Protein AF-A0A1E3PD41-F1 (afdb_monomer_lite)

Secondary structure (DSSP, 8-state):
---PPPP-EEEEEE-SSSS-EEEEEEESSSS--EE-B-STT--EETT-EEEEE-SS-EEEEEE--SSS--EEEEEEE-TTS-BEEEEEEEEE-SSS-SEEEPTT-TT-EEE-B-TTHHHHHHH--

Structure (mmCIF, N/CA/C/O backbone):
data_AF-A0A1E3PD41-F1
#
_entry.id   AF-A0A1E3PD41-F1
#
loop_
_atom_site.group_PDB
_atom_site.id
_atom_site.type_symbol
_atom_site.label_atom_id
_atom_site.label_alt_id
_atom_site.label_comp_id
_atom_site.label_asym_id
_atom_site.label_entity_id
_atom_site.label_seq_id
_atom_site.pdbx_PDB_ins_code
_atom_site.Cartn_x
_atom_site.Cartn_y
_atom_site.Cartn_z
_atom_site.occupancy
_atom_site.B_iso_or_equiv
_atom_site.auth_seq_id
_atom_site.auth_comp_id
_atom_site.auth_asym_id
_atom_site.auth_atom_id
_atom_site.pdbx_PDB_model_num
ATOM 1 N N . MET A 1 1 ? -27.760 -8.732 0.706 1.00 41.53 1 MET A N 1
ATOM 2 C CA . MET A 1 1 ? -26.959 -8.213 1.838 1.00 41.53 1 MET A CA 1
ATOM 3 C C . MET A 1 1 ? -26.124 -7.048 1.333 1.00 41.53 1 MET A C 1
ATOM 5 O O . MET A 1 1 ? -25.315 -7.256 0.441 1.00 41.53 1 MET A O 1
ATOM 9 N N . SER A 1 2 ? -26.350 -5.836 1.842 1.00 42.22 2 SER A N 1
ATOM 10 C CA . SER A 1 2 ? -25.470 -4.690 1.581 1.00 42.22 2 SER A CA 1
ATOM 11 C C . SER A 1 2 ? -24.131 -4.945 2.279 1.00 42.22 2 SER A C 1
ATOM 13 O O . SER A 1 2 ? -24.097 -4.986 3.507 1.00 42.22 2 SER A O 1
ATOM 15 N N . LYS A 1 3 ? -23.046 -5.185 1.531 1.00 49.44 3 LYS A N 1
ATOM 16 C CA . LYS A 1 3 ? -21.693 -5.206 2.108 1.00 49.44 3 LYS A CA 1
ATOM 17 C C . LYS A 1 3 ? -21.324 -3.766 2.452 1.00 49.44 3 LYS A C 1
ATOM 19 O O . LYS A 1 3 ? -21.096 -2.960 1.557 1.00 49.44 3 LYS A O 1
ATOM 24 N N . THR A 1 4 ? -21.286 -3.444 3.740 1.00 52.50 4 THR A N 1
ATOM 25 C CA . THR A 1 4 ? -20.757 -2.165 4.217 1.00 52.50 4 THR A CA 1
ATOM 26 C C . THR A 1 4 ? -19.277 -2.093 3.852 1.00 52.50 4 THR A C 1
ATOM 28 O O . THR A 1 4 ? -18.509 -2.988 4.209 1.00 52.50 4 THR A O 1
ATOM 31 N N . ALA A 1 5 ? -18.882 -1.061 3.109 1.00 57.03 5 ALA A N 1
ATOM 32 C CA . ALA A 1 5 ? -17.478 -0.795 2.832 1.00 57.03 5 ALA A CA 1
ATOM 33 C C . ALA A 1 5 ? -16.729 -0.595 4.158 1.00 57.03 5 ALA A C 1
ATOM 35 O O . ALA A 1 5 ? -17.199 0.126 5.039 1.00 57.03 5 ALA A O 1
ATOM 36 N N . VAL A 1 6 ? -15.582 -1.255 4.319 1.00 67.06 6 VAL A N 1
ATOM 37 C CA . VAL A 1 6 ? -14.706 -1.015 5.467 1.00 67.06 6 VAL A CA 1
ATOM 38 C C . VAL A 1 6 ? -13.961 0.290 5.217 1.00 67.06 6 VAL A C 1
ATOM 40 O O . VAL A 1 6 ? -13.216 0.407 4.246 1.00 67.06 6 VAL A O 1
ATOM 43 N N . SER A 1 7 ? -14.174 1.265 6.096 1.00 79.44 7 SER A N 1
ATOM 44 C CA . SER A 1 7 ? -13.456 2.537 6.075 1.00 79.44 7 SER A CA 1
ATOM 45 C C . SER A 1 7 ? -12.245 2.467 6.996 1.00 79.44 7 SER A C 1
ATOM 47 O O . SER A 1 7 ? -12.335 1.959 8.116 1.00 79.44 7 SER A O 1
ATOM 49 N N . PHE A 1 8 ? -11.123 2.998 6.523 1.00 87.94 8 PHE A N 1
ATOM 50 C CA . PHE A 1 8 ? -9.903 3.167 7.302 1.00 87.94 8 PHE A CA 1
ATOM 51 C C . PHE A 1 8 ? -9.612 4.658 7.445 1.00 87.94 8 PHE A C 1
ATOM 53 O O . PHE A 1 8 ? -9.744 5.420 6.486 1.00 87.94 8 PHE A O 1
ATOM 60 N N . LEU A 1 9 ? -9.198 5.063 8.637 1.00 90.50 9 LEU A N 1
ATOM 61 C CA . LEU A 1 9 ? -8.565 6.346 8.893 1.00 90.50 9 LEU A CA 1
ATOM 62 C C . LEU A 1 9 ? -7.064 6.120 8.916 1.00 90.50 9 LEU A C 1
ATOM 64 O O . LEU A 1 9 ? -6.582 5.177 9.541 1.00 90.50 9 LEU A O 1
ATOM 68 N N . VAL A 1 10 ? -6.336 6.978 8.216 1.00 90.12 10 VAL A N 1
ATOM 69 C CA . VAL A 1 10 ? -4.899 6.825 8.026 1.00 90.12 10 VAL A CA 1
ATOM 70 C C . VAL A 1 10 ? -4.229 8.145 8.348 1.00 90.12 10 VAL A C 1
ATOM 72 O O . VAL A 1 10 ? -4.655 9.194 7.868 1.00 90.12 10 VAL A O 1
ATOM 75 N N . THR A 1 11 ? -3.176 8.091 9.153 1.00 90.88 11 THR A N 1
ATOM 76 C CA . THR A 1 11 ? -2.297 9.232 9.407 1.00 90.88 11 THR A CA 1
ATOM 77 C C . THR A 1 11 ? -0.848 8.812 9.223 1.00 90.88 11 THR A C 1
ATOM 79 O O . THR A 1 11 ? -0.490 7.657 9.458 1.00 90.88 11 THR A O 1
ATOM 82 N N . ALA A 1 12 ? -0.015 9.749 8.785 1.00 87.62 12 ALA A N 1
ATOM 83 C CA . ALA A 1 12 ? 1.413 9.546 8.620 1.00 87.62 12 ALA A CA 1
ATOM 84 C C . ALA A 1 12 ? 2.166 10.451 9.593 1.00 87.62 12 ALA A C 1
ATOM 86 O O . ALA A 1 12 ? 1.841 11.628 9.761 1.00 87.62 12 ALA A O 1
ATOM 87 N N . ARG A 1 13 ? 3.198 9.897 10.220 1.00 87.44 13 ARG A N 1
ATOM 88 C CA . ARG A 1 13 ? 4.102 10.610 11.115 1.00 87.44 13 ARG A CA 1
ATOM 89 C C . ARG A 1 13 ? 5.519 10.488 10.576 1.00 87.44 13 ARG A C 1
ATOM 91 O O . ARG A 1 13 ? 5.998 9.379 10.362 1.00 87.44 13 ARG A O 1
ATOM 98 N N . ALA A 1 14 ? 6.197 11.620 10.419 1.00 82.38 14 ALA A N 1
ATOM 99 C CA . ALA A 1 14 ? 7.622 11.629 10.117 1.00 82.38 14 ALA A CA 1
ATOM 100 C C . ALA A 1 14 ? 8.414 11.003 11.272 1.00 82.38 14 ALA A C 1
ATOM 102 O O . ALA A 1 14 ? 8.229 11.372 12.438 1.00 82.38 14 ALA A O 1
ATOM 103 N N . VAL A 1 15 ? 9.292 10.057 10.943 1.00 78.94 15 VAL A N 1
ATOM 104 C CA . VAL A 1 15 ? 10.238 9.478 11.898 1.00 78.94 15 VAL A CA 1
ATOM 105 C C . VAL A 1 15 ? 11.510 10.319 11.831 1.00 78.94 15 VAL A C 1
ATOM 107 O O . VAL A 1 15 ? 12.073 10.535 10.762 1.00 78.94 15 VAL A O 1
ATOM 110 N N . ALA A 1 16 ? 11.920 10.900 12.956 1.00 59.66 16 ALA A N 1
ATOM 111 C CA . ALA A 1 16 ? 12.997 11.883 12.973 1.00 59.66 16 ALA A CA 1
ATOM 112 C C . ALA A 1 16 ? 14.381 11.229 12.809 1.00 59.66 16 ALA A C 1
ATOM 114 O O . ALA A 1 16 ? 14.957 10.793 13.801 1.00 59.66 16 ALA A O 1
ATOM 115 N N . SER A 1 17 ? 14.922 11.230 11.585 1.00 54.38 17 SER A N 1
ATOM 116 C CA . SER A 1 17 ? 16.367 11.254 11.268 1.00 54.38 17 SER A CA 1
ATOM 117 C C . SER A 1 17 ? 16.585 11.146 9.754 1.00 54.38 17 SER A C 1
ATOM 119 O O . SER A 1 17 ? 16.276 10.107 9.189 1.00 54.38 17 SER A O 1
ATOM 121 N N . SER A 1 18 ? 17.110 12.216 9.126 1.00 52.72 18 SER A N 1
ATOM 122 C CA . SER A 1 18 ? 17.809 12.311 7.809 1.00 52.72 18 SER A CA 1
ATOM 123 C C . SER A 1 18 ? 17.257 11.598 6.555 1.00 52.72 18 SER A C 1
ATOM 125 O O . SER A 1 18 ? 17.755 11.813 5.452 1.00 52.72 18 SER A O 1
ATOM 127 N N . SER A 1 19 ? 16.221 10.796 6.694 1.00 57.75 19 SER A N 1
ATOM 128 C CA . SER A 1 19 ? 15.502 10.023 5.708 1.00 57.75 19 SER A CA 1
ATOM 129 C C . SER A 1 19 ? 14.081 10.559 5.758 1.00 57.75 19 SER A C 1
ATOM 131 O O . SER A 1 19 ? 13.545 10.840 6.829 1.00 57.75 19 SER A O 1
ATOM 133 N N . LEU A 1 20 ? 13.454 10.762 4.609 1.00 69.50 20 LEU A N 1
ATOM 134 C CA . LEU A 1 20 ? 12.057 11.192 4.517 1.00 69.50 20 LEU A CA 1
ATOM 135 C C . LEU A 1 20 ? 11.099 10.049 4.922 1.00 69.50 20 LEU A C 1
ATOM 137 O O . LEU A 1 20 ? 10.066 9.865 4.286 1.00 69.50 20 LEU A O 1
ATOM 141 N N . SER A 1 21 ? 11.484 9.257 5.929 1.00 76.25 21 SER A N 1
ATOM 142 C CA . SER A 1 21 ? 10.838 8.029 6.364 1.00 76.25 21 SER A CA 1
ATOM 143 C C . SER A 1 21 ? 9.590 8.340 7.188 1.00 76.25 21 SER A C 1
ATOM 145 O O . SER A 1 21 ? 9.574 9.222 8.059 1.00 76.25 21 SER A O 1
ATOM 147 N N . LEU A 1 22 ? 8.510 7.631 6.879 1.00 85.56 22 LEU A N 1
ATOM 148 C CA . LEU A 1 22 ? 7.192 7.817 7.462 1.00 85.56 22 LEU A CA 1
ATOM 149 C C . LEU A 1 22 ? 6.743 6.539 8.171 1.00 85.56 22 LEU A C 1
ATOM 151 O O . LEU A 1 22 ? 6.811 5.440 7.632 1.00 85.56 22 LEU A O 1
ATOM 155 N N . SER A 1 23 ? 6.188 6.702 9.367 1.00 88.38 23 SER A N 1
ATOM 156 C CA . SER A 1 23 ? 5.366 5.682 10.016 1.00 88.38 23 SER A CA 1
ATOM 157 C C . SER A 1 23 ? 3.897 5.965 9.732 1.00 88.38 23 SER A C 1
ATOM 159 O O . SER A 1 23 ? 3.441 7.097 9.909 1.00 88.38 23 SER A O 1
ATOM 161 N N . ILE A 1 24 ? 3.143 4.946 9.323 1.00 88.94 24 ILE A N 1
ATOM 162 C CA . ILE A 1 24 ? 1.694 5.055 9.137 1.00 88.94 24 ILE A CA 1
ATOM 163 C C . ILE A 1 24 ? 0.984 4.479 10.351 1.00 88.94 24 ILE A C 1
ATOM 165 O O . ILE A 1 24 ? 1.313 3.389 10.808 1.00 88.94 24 ILE A O 1
ATOM 169 N N . TYR A 1 25 ? -0.038 5.185 10.819 1.00 92.50 25 TYR A N 1
ATOM 170 C CA . TYR A 1 25 ? -0.988 4.662 11.786 1.00 92.50 25 TYR A CA 1
ATOM 171 C C . TYR A 1 25 ? -2.355 4.521 11.131 1.00 92.50 25 TYR A C 1
ATOM 173 O O . TYR A 1 25 ? -2.812 5.423 10.421 1.00 92.50 25 TYR A O 1
ATOM 181 N N . VAL A 1 26 ? -3.007 3.395 11.394 1.00 93.06 26 VAL A N 1
ATOM 182 C CA . VAL A 1 26 ? -4.343 3.087 10.887 1.00 93.06 26 VAL A CA 1
ATOM 183 C C . VAL A 1 26 ? -5.313 2.952 12.052 1.00 93.06 26 VAL A C 1
ATOM 185 O O . VAL A 1 26 ? -4.970 2.430 13.114 1.00 93.06 26 VAL A O 1
ATOM 188 N N . SER A 1 27 ? -6.529 3.447 11.849 1.00 92.12 27 SER A N 1
ATOM 189 C CA . SER A 1 27 ? -7.644 3.324 12.778 1.00 92.12 27 SER A CA 1
ATOM 190 C C . SER A 1 27 ? -8.933 3.001 12.026 1.00 92.12 27 SER A C 1
ATOM 192 O O . SER A 1 27 ? -9.104 3.374 10.864 1.00 92.12 27 SER A O 1
ATOM 194 N N . LYS A 1 28 ? -9.864 2.319 12.696 1.00 88.94 28 LYS A N 1
ATOM 195 C CA . LYS A 1 28 ? -11.226 2.069 12.188 1.00 88.94 28 LYS A CA 1
ATO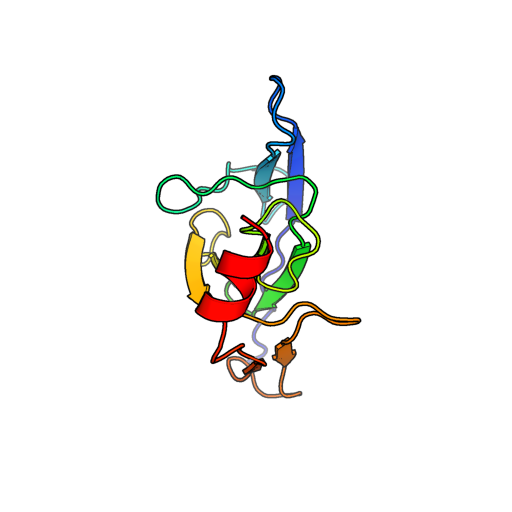M 196 C C . LYS A 1 28 ? -12.293 2.873 12.933 1.00 88.94 28 LYS A C 1
ATOM 198 O O . LYS A 1 28 ? -13.435 2.907 12.487 1.00 88.94 28 LYS A O 1
ATOM 203 N N . ASP A 1 29 ? -11.930 3.502 14.050 1.00 91.31 29 ASP A N 1
ATOM 204 C CA . ASP A 1 29 ? -12.849 4.169 14.981 1.00 91.31 29 ASP A CA 1
ATOM 205 C C . ASP A 1 29 ? -12.400 5.584 15.395 1.00 91.31 29 ASP A C 1
ATOM 207 O O . ASP A 1 29 ? -13.097 6.240 16.162 1.00 91.31 29 ASP A O 1
ATOM 211 N N . ALA A 1 30 ? -11.261 6.062 14.883 1.00 91.44 30 ALA A N 1
ATOM 212 C CA . ALA A 1 30 ? -10.597 7.322 15.240 1.00 91.44 30 ALA A CA 1
ATOM 213 C C . ALA A 1 30 ? -10.075 7.408 16.688 1.00 91.44 30 ALA A C 1
ATOM 215 O O . ALA A 1 30 ? -9.478 8.421 17.055 1.00 91.44 30 ALA A O 1
ATOM 216 N N . ILE A 1 31 ? -10.264 6.364 17.497 1.00 94.12 31 ILE A N 1
ATOM 217 C CA . ILE A 1 31 ? -9.899 6.320 18.917 1.00 94.12 31 ILE A CA 1
ATOM 218 C C . ILE A 1 31 ? -8.641 5.473 19.088 1.00 94.12 31 ILE A C 1
ATOM 220 O O . ILE A 1 31 ? -7.655 5.920 19.672 1.00 94.12 31 ILE A O 1
ATOM 224 N N . ASN A 1 32 ? -8.666 4.259 18.542 1.00 93.62 32 ASN A N 1
ATOM 225 C CA . ASN A 1 32 ? -7.578 3.302 18.623 1.00 93.62 32 ASN A CA 1
ATOM 226 C C . ASN A 1 32 ? -6.746 3.374 17.345 1.00 93.62 32 ASN A C 1
ATOM 228 O O . ASN A 1 32 ? -7.264 3.176 16.244 1.00 93.62 32 ASN A O 1
ATOM 232 N N . TRP A 1 33 ? -5.455 3.656 17.499 1.00 95.19 33 TRP A N 1
ATOM 233 C CA . TRP A 1 33 ? -4.512 3.802 16.395 1.00 95.19 33 TRP A CA 1
ATOM 234 C C . TRP A 1 33 ? -3.415 2.754 16.509 1.00 95.19 33 TRP A C 1
ATOM 236 O O . TRP A 1 33 ? -2.763 2.632 17.548 1.00 95.19 33 TRP A O 1
ATOM 246 N N . ASN A 1 34 ? -3.193 2.012 15.430 1.00 95.00 34 ASN A N 1
ATOM 247 C CA . ASN A 1 34 ? -2.174 0.975 15.370 1.00 95.00 34 ASN A CA 1
ATOM 248 C C . ASN A 1 34 ? -1.122 1.331 14.323 1.00 95.00 34 ASN A C 1
ATOM 250 O O . ASN A 1 34 ? -1.461 1.799 13.236 1.00 95.00 34 ASN A O 1
ATOM 254 N N . LEU A 1 35 ? 0.150 1.118 14.667 1.00 93.12 35 LEU A N 1
ATOM 255 C CA . LEU A 1 35 ? 1.258 1.256 13.727 1.00 93.12 35 LEU A CA 1
ATOM 256 C C . LEU A 1 35 ? 1.110 0.198 12.628 1.00 93.12 35 LEU A C 1
ATOM 258 O O . LEU A 1 35 ? 0.905 -0.977 12.926 1.00 93.12 35 LEU A O 1
ATOM 262 N N . ALA A 1 36 ? 1.199 0.630 11.375 1.00 92.00 36 ALA A N 1
ATOM 263 C CA . ALA A 1 36 ? 1.212 -0.255 10.227 1.00 92.00 36 ALA A CA 1
ATOM 264 C C . ALA A 1 36 ? 2.619 -0.814 9.980 1.00 92.00 36 ALA A C 1
ATOM 266 O O . ALA A 1 36 ? 3.603 -0.076 9.977 1.00 92.00 36 ALA A O 1
ATOM 267 N N . GLU A 1 37 ? 2.687 -2.112 9.719 1.00 91.94 37 GLU A N 1
ATOM 268 C CA . GLU A 1 37 ? 3.903 -2.868 9.453 1.00 91.94 37 GLU A CA 1
ATOM 269 C C . GLU A 1 37 ? 3.997 -3.201 7.961 1.00 91.94 37 GLU A C 1
ATOM 271 O O . GLU A 1 37 ? 3.098 -3.827 7.381 1.00 91.94 37 GLU A O 1
ATOM 276 N N . LEU A 1 38 ? 5.108 -2.797 7.345 1.00 88.12 38 LEU A N 1
ATOM 277 C CA . LEU A 1 38 ? 5.503 -3.244 6.014 1.00 88.12 38 LEU A CA 1
ATOM 278 C C . LEU A 1 38 ? 6.368 -4.506 6.106 1.00 88.12 38 LEU A C 1
ATOM 280 O O . LEU A 1 38 ? 7.067 -4.709 7.099 1.00 88.12 38 LEU A O 1
ATOM 284 N N . PRO A 1 39 ? 6.326 -5.380 5.089 1.00 87.31 39 PRO A N 1
ATOM 285 C CA . PRO A 1 39 ? 7.135 -6.587 5.086 1.00 87.31 39 PRO A CA 1
ATOM 286 C C . PRO A 1 39 ? 8.606 -6.273 4.774 1.00 87.31 39 PRO A C 1
ATOM 288 O O . PRO A 1 39 ? 8.900 -5.565 3.817 1.00 87.31 39 PRO A O 1
ATOM 291 N N . GLY A 1 40 ? 9.538 -6.895 5.498 1.00 83.75 40 GLY A N 1
ATOM 292 C CA . GLY A 1 40 ? 10.974 -6.793 5.213 1.00 83.75 40 GLY A CA 1
ATOM 293 C C . GLY A 1 40 ? 11.576 -5.441 5.603 1.00 83.75 40 GLY A C 1
ATOM 294 O O . GLY A 1 40 ? 11.271 -4.919 6.668 1.00 83.75 40 GLY A O 1
ATOM 295 N N . GLU A 1 41 ? 12.455 -4.912 4.751 1.00 74.94 41 GLU A N 1
ATOM 296 C CA . GLU A 1 41 ? 13.166 -3.637 4.958 1.00 74.94 41 GLU A CA 1
ATOM 297 C C . GLU A 1 41 ? 12.519 -2.464 4.199 1.00 74.94 41 GLU A C 1
ATOM 299 O O . GLU A 1 41 ? 13.139 -1.415 4.036 1.00 74.94 41 GLU A O 1
ATOM 304 N N . ASP A 1 42 ? 11.300 -2.628 3.667 1.00 77.56 42 ASP A N 1
ATOM 305 C CA . ASP A 1 42 ? 10.656 -1.518 2.966 1.00 77.56 42 ASP A CA 1
ATOM 306 C C . ASP A 1 42 ? 10.185 -0.457 3.955 1.00 77.56 42 ASP A C 1
ATOM 308 O O . ASP A 1 42 ? 9.462 -0.734 4.913 1.00 77.56 42 ASP A O 1
ATOM 312 N N . GLU A 1 43 ? 10.533 0.784 3.649 1.00 76.06 43 GLU A N 1
ATOM 313 C CA . GLU A 1 43 ? 10.097 1.954 4.391 1.00 76.06 43 GLU A CA 1
ATOM 314 C C . GLU A 1 43 ? 9.220 2.841 3.516 1.00 76.06 43 GLU A C 1
ATOM 316 O O . GLU A 1 43 ? 9.366 2.909 2.291 1.00 76.06 43 GLU A O 1
ATOM 321 N N . LEU A 1 44 ? 8.304 3.562 4.155 1.00 79.50 44 LEU A N 1
ATOM 322 C CA . LEU A 1 44 ? 7.527 4.582 3.467 1.00 79.50 44 LEU A CA 1
ATOM 323 C C . LEU A 1 44 ? 8.347 5.847 3.394 1.00 79.50 44 LEU A C 1
ATOM 325 O O . LEU A 1 44 ? 8.839 6.324 4.409 1.00 79.50 44 LEU A O 1
ATOM 329 N N . SER A 1 45 ? 8.416 6.431 2.208 1.00 75.62 45 SER A N 1
ATOM 330 C CA . SER A 1 45 ? 8.921 7.784 2.025 1.00 75.62 45 SER A CA 1
ATOM 331 C C . SER A 1 45 ? 7.778 8.776 1.813 1.00 75.62 45 SER A C 1
ATOM 333 O O . SER A 1 45 ? 6.634 8.380 1.560 1.00 75.62 45 SER A O 1
ATOM 335 N N . SER A 1 46 ? 8.096 10.070 1.831 1.00 69.31 46 SER A N 1
ATOM 336 C CA . SER A 1 46 ? 7.183 11.153 1.437 1.00 69.31 46 SER A CA 1
ATOM 337 C C . SER A 1 46 ? 6.566 11.003 0.042 1.00 69.31 46 SER A C 1
ATOM 339 O O . SER A 1 46 ? 5.532 11.608 -0.219 1.00 69.31 46 SER A O 1
ATOM 341 N N . ASP A 1 47 ? 7.158 10.199 -0.843 1.00 73.19 47 ASP A N 1
ATOM 342 C CA . ASP A 1 47 ? 6.636 9.984 -2.198 1.00 73.19 47 ASP A CA 1
ATOM 343 C C . ASP A 1 47 ? 5.578 8.871 -2.270 1.00 73.19 47 ASP A C 1
ATOM 345 O O . ASP A 1 47 ? 4.935 8.674 -3.308 1.00 73.19 47 ASP A O 1
ATOM 349 N N . SER A 1 48 ? 5.371 8.143 -1.170 1.00 74.19 48 SER A N 1
ATOM 350 C CA . SER A 1 48 ? 4.382 7.068 -1.088 1.00 74.19 48 SER A CA 1
ATOM 351 C C . SER A 1 48 ? 2.975 7.611 -1.339 1.00 74.19 48 SER A C 1
ATOM 353 O O . SER A 1 48 ? 2.577 8.642 -0.802 1.00 74.19 48 SER A O 1
ATOM 355 N N . THR A 1 49 ? 2.196 6.910 -2.163 1.00 73.88 49 THR A N 1
ATOM 356 C CA . THR A 1 49 ? 0.845 7.339 -2.550 1.00 73.88 49 THR A CA 1
ATOM 357 C C . THR A 1 49 ? -0.190 6.324 -2.073 1.00 73.88 49 THR A C 1
ATOM 359 O O . THR A 1 49 ? -0.094 5.131 -2.366 1.00 73.88 49 THR A O 1
ATOM 362 N N . PHE A 1 50 ? -1.218 6.801 -1.372 1.00 74.12 50 PHE A N 1
ATOM 363 C CA . PHE A 1 50 ? -2.381 5.991 -1.013 1.00 74.12 50 PHE A CA 1
ATOM 364 C C . PHE A 1 50 ? -3.364 5.960 -2.175 1.00 74.12 50 PHE A C 1
ATOM 366 O O . PHE A 1 50 ? -3.803 7.003 -2.651 1.00 74.12 50 PHE A O 1
ATOM 373 N N . LEU A 1 51 ? -3.719 4.759 -2.625 1.00 70.56 51 LEU A N 1
ATOM 374 C CA . LEU A 1 51 ? -4.575 4.585 -3.801 1.00 70.56 51 LEU A CA 1
ATOM 375 C C . LEU A 1 51 ? -6.055 4.430 -3.466 1.00 70.56 51 LEU A C 1
ATOM 377 O O . LEU A 1 51 ? -6.912 4.572 -4.333 1.00 70.56 51 LEU A O 1
ATOM 381 N N . GLY A 1 52 ? -6.353 4.099 -2.214 1.00 70.81 52 GLY A N 1
ATOM 382 C CA . GLY A 1 52 ? -7.705 3.862 -1.738 1.00 70.81 52 GLY A CA 1
ATOM 383 C C . GLY A 1 52 ? -7.873 2.481 -1.120 1.00 70.81 52 GLY A C 1
ATOM 384 O O . GLY A 1 52 ? -6.923 1.716 -0.938 1.00 70.81 52 GLY A O 1
ATOM 385 N N . CYS A 1 53 ? -9.118 2.178 -0.776 1.00 63.56 53 CYS A N 1
ATOM 386 C CA . CYS A 1 53 ? -9.483 0.978 -0.037 1.00 63.56 53 CYS A CA 1
ATOM 387 C C . CYS A 1 53 ? -10.292 0.019 -0.917 1.00 63.56 53 CYS A C 1
ATOM 389 O O . CYS A 1 53 ? -11.025 0.421 -1.822 1.00 63.56 53 CYS A O 1
ATOM 391 N N . SER A 1 54 ? -10.146 -1.275 -0.662 1.00 69.56 54 SER A N 1
ATOM 392 C CA . SER A 1 54 ? -11.128 -2.287 -1.034 1.00 69.56 54 SER A CA 1
ATOM 393 C C . SER A 1 54 ? -12.114 -2.488 0.115 1.00 69.56 54 SER A C 1
ATOM 395 O O . SER A 1 54 ? -11.957 -1.917 1.191 1.00 69.56 54 SER A O 1
ATOM 397 N N . THR A 1 55 ? -13.089 -3.372 -0.073 1.00 66.12 55 THR A N 1
ATOM 398 C CA . THR A 1 55 ? -13.996 -3.814 0.994 1.00 66.12 55 THR A CA 1
ATOM 399 C C . THR A 1 55 ? -13.255 -4.442 2.186 1.00 66.12 55 THR A C 1
ATOM 401 O O . THR A 1 55 ? -13.842 -4.560 3.256 1.00 66.12 55 THR A O 1
ATOM 404 N N . TYR A 1 56 ? -11.984 -4.839 2.032 1.00 78.31 56 TYR A N 1
ATOM 405 C CA . TYR A 1 56 ? -11.234 -5.588 3.047 1.00 78.31 56 TYR A CA 1
ATOM 406 C C . TYR A 1 56 ? -9.806 -5.106 3.297 1.00 78.31 56 TYR A C 1
ATOM 408 O O . TYR A 1 56 ? -9.159 -5.636 4.191 1.00 78.31 56 TYR A O 1
ATOM 416 N N . SER A 1 57 ? -9.281 -4.166 2.517 1.00 85.50 57 SER A N 1
ATOM 417 C CA . SER A 1 57 ? -7.861 -3.818 2.581 1.00 85.50 57 SER A CA 1
ATOM 418 C C . SER A 1 57 ? -7.586 -2.385 2.158 1.00 85.50 57 SER A C 1
ATOM 420 O O . SER A 1 57 ? -8.193 -1.870 1.218 1.00 85.50 57 SER A O 1
ATOM 422 N N . LEU A 1 58 ? -6.627 -1.761 2.831 1.00 87.94 58 LEU A N 1
ATOM 423 C CA . LEU A 1 58 ? -5.986 -0.529 2.403 1.00 87.94 58 LEU A CA 1
ATOM 424 C C . LEU A 1 58 ? -4.907 -0.861 1.364 1.00 87.94 58 LEU A C 1
ATOM 426 O O . LEU A 1 58 ? -4.195 -1.863 1.493 1.00 87.94 58 LEU A O 1
ATOM 430 N N . ARG A 1 59 ? -4.788 -0.026 0.326 1.00 87.56 59 ARG A N 1
ATOM 431 C CA . ARG A 1 59 ? -3.773 -0.170 -0.725 1.00 87.56 59 ARG A CA 1
ATOM 432 C C . ARG A 1 59 ? -2.828 1.021 -0.754 1.00 87.56 59 ARG A C 1
ATOM 434 O O . ARG A 1 59 ? -3.272 2.173 -0.767 1.00 87.56 59 ARG A O 1
ATOM 441 N N . ILE A 1 60 ? -1.533 0.727 -0.832 1.00 87.06 60 ILE A N 1
ATOM 442 C CA . ILE A 1 60 ? -0.462 1.727 -0.832 1.00 87.06 60 ILE A CA 1
ATOM 443 C C . ILE A 1 60 ? 0.521 1.420 -1.960 1.00 87.06 60 ILE A C 1
ATOM 445 O O . ILE A 1 60 ? 0.901 0.264 -2.157 1.00 87.06 60 ILE A O 1
ATOM 449 N N . ASN A 1 61 ? 0.943 2.467 -2.667 1.00 84.50 61 ASN A N 1
ATOM 450 C CA . ASN A 1 61 ? 2.071 2.431 -3.588 1.00 84.50 61 ASN A CA 1
ATOM 451 C C . ASN A 1 61 ? 3.295 3.054 -2.923 1.00 84.50 61 ASN A C 1
ATOM 453 O O . ASN A 1 61 ? 3.237 4.198 -2.466 1.00 84.50 61 ASN A O 1
ATOM 457 N N . ILE A 1 62 ? 4.404 2.320 -2.929 1.00 81.38 62 ILE A N 1
ATOM 458 C CA . ILE A 1 62 ? 5.699 2.796 -2.438 1.00 81.38 62 ILE A CA 1
ATOM 459 C C . ILE A 1 62 ? 6.649 2.919 -3.625 1.00 81.38 62 ILE A C 1
ATOM 461 O O . ILE A 1 62 ? 6.756 2.001 -4.449 1.00 81.38 62 ILE A O 1
ATOM 465 N N . LEU A 1 63 ? 7.323 4.066 -3.716 1.00 75.88 63 LEU A N 1
ATOM 466 C CA . LEU A 1 63 ? 8.374 4.287 -4.702 1.00 75.88 63 LEU A CA 1
ATOM 467 C C . LEU A 1 63 ? 9.630 3.545 -4.275 1.00 75.88 63 LEU A C 1
ATOM 469 O O . LEU A 1 63 ? 10.087 3.687 -3.145 1.00 75.88 63 LEU A O 1
ATOM 473 N N . ARG A 1 64 ? 10.199 2.773 -5.200 1.00 64.62 64 ARG A N 1
ATOM 474 C CA . ARG A 1 64 ? 11.394 1.971 -4.920 1.00 64.62 64 ARG A CA 1
ATOM 475 C C . ARG A 1 64 ? 12.696 2.634 -5.375 1.00 64.62 64 ARG A C 1
ATOM 477 O O . ARG A 1 64 ? 13.757 2.226 -4.924 1.00 64.62 64 ARG A O 1
ATOM 484 N N . SER A 1 65 ? 12.628 3.651 -6.234 1.00 61.44 65 SER A N 1
ATOM 485 C CA . SER A 1 65 ? 13.802 4.377 -6.728 1.00 61.44 65 SER A CA 1
ATOM 486 C C . SER A 1 65 ? 13.702 5.873 -6.428 1.00 61.44 65 SER A C 1
ATOM 488 O O . SER A 1 65 ? 12.623 6.463 -6.494 1.00 61.44 65 SER A O 1
ATOM 490 N N . LYS A 1 66 ? 14.848 6.467 -6.070 1.00 57.66 66 LYS A N 1
ATOM 491 C CA . LYS A 1 66 ? 14.999 7.865 -5.632 1.00 57.66 66 LYS A CA 1
ATOM 492 C C . LYS A 1 66 ? 14.978 8.879 -6.781 1.00 57.66 66 LYS A C 1
ATOM 494 O O . LYS A 1 66 ? 14.828 10.069 -6.525 1.00 57.66 66 LYS A O 1
ATOM 499 N N . TYR A 1 67 ? 15.117 8.432 -8.028 1.00 54.59 67 TYR A N 1
ATOM 500 C CA . TYR A 1 67 ? 15.237 9.312 -9.191 1.00 54.59 67 TYR A CA 1
ATOM 501 C C . TYR A 1 67 ? 14.142 9.011 -10.195 1.00 54.59 67 TYR A C 1
ATOM 503 O O . TYR A 1 67 ? 14.145 7.908 -10.725 1.00 54.59 67 TYR A O 1
ATOM 511 N N . PHE A 1 68 ? 13.234 9.972 -10.431 1.00 58.19 68 PHE A N 1
ATOM 512 C CA . PHE A 1 68 ? 12.257 10.055 -11.540 1.00 58.19 68 PHE A CA 1
ATOM 513 C C . PHE A 1 68 ? 11.716 8.721 -12.095 1.00 58.19 68 PHE A C 1
ATOM 515 O O . PHE A 1 68 ? 11.389 8.611 -13.276 1.00 58.19 68 PHE A O 1
ATOM 522 N N . SER A 1 69 ? 11.599 7.700 -11.249 1.00 66.38 69 SER A N 1
ATOM 523 C CA . SER A 1 69 ? 11.315 6.352 -11.698 1.00 66.38 69 SER A CA 1
ATOM 524 C C . SER A 1 69 ? 9.811 6.183 -11.674 1.00 66.38 69 SER A C 1
ATOM 526 O O . SER A 1 69 ? 9.192 6.342 -10.615 1.00 66.38 69 SER A O 1
ATOM 528 N N . PRO A 1 70 ? 9.193 5.833 -12.808 1.00 72.88 70 PRO A N 1
ATOM 529 C CA . PRO A 1 70 ? 7.767 5.593 -12.854 1.00 72.88 70 PRO A CA 1
ATOM 530 C C . PRO A 1 70 ? 7.433 4.210 -12.274 1.00 72.88 70 PRO A C 1
ATOM 532 O O . PRO A 1 70 ? 6.389 3.667 -12.590 1.00 72.88 70 PRO A O 1
ATOM 535 N N . ILE A 1 71 ? 8.309 3.590 -11.476 1.00 80.56 71 ILE A N 1
ATOM 536 C CA . ILE A 1 71 ? 8.151 2.213 -11.008 1.00 80.56 71 ILE A CA 1
ATOM 537 C C . ILE A 1 71 ? 7.784 2.205 -9.530 1.00 80.56 71 ILE A C 1
ATOM 539 O O . ILE A 1 71 ? 8.556 2.643 -8.672 1.00 80.56 71 ILE A O 1
ATOM 543 N N . VAL A 1 72 ? 6.618 1.643 -9.220 1.00 82.12 72 VAL A N 1
ATOM 544 C CA . VAL A 1 72 ? 6.152 1.465 -7.842 1.00 82.12 72 VAL A CA 1
ATOM 545 C C . VAL A 1 72 ? 5.901 -0.001 -7.515 1.00 82.12 72 VAL A C 1
ATOM 547 O O . VAL A 1 72 ? 5.639 -0.835 -8.383 1.00 82.12 72 VAL A O 1
ATOM 550 N N . THR A 1 73 ? 6.011 -0.320 -6.227 1.00 86.75 73 THR A N 1
ATOM 551 C CA . THR A 1 73 ? 5.560 -1.600 -5.671 1.00 86.75 73 THR A CA 1
ATOM 552 C C . THR A 1 73 ? 4.279 -1.363 -4.889 1.00 86.75 73 THR A C 1
ATOM 554 O O . THR A 1 73 ? 4.184 -0.398 -4.123 1.00 86.75 73 THR A O 1
ATOM 557 N N . GLN A 1 74 ? 3.296 -2.237 -5.088 1.00 88.00 74 GLN A N 1
ATOM 558 C CA . GLN A 1 74 ? 1.993 -2.131 -4.452 1.00 88.00 74 GLN A CA 1
ATOM 559 C C . GLN A 1 74 ? 1.847 -3.118 -3.296 1.00 88.00 74 GLN A C 1
ATOM 561 O O . GLN A 1 74 ? 2.167 -4.308 -3.410 1.00 88.00 74 GLN A O 1
ATOM 566 N N . TYR A 1 75 ? 1.280 -2.613 -2.203 1.00 90.00 75 TYR A N 1
ATOM 567 C CA . TYR A 1 75 ? 1.064 -3.342 -0.964 1.00 90.00 75 TYR A CA 1
ATOM 568 C C . TYR A 1 75 ? -0.410 -3.343 -0.587 1.00 90.00 75 TYR A C 1
ATOM 570 O O . TYR A 1 75 ? -1.066 -2.298 -0.656 1.00 90.00 75 TYR A O 1
ATOM 578 N N . TYR A 1 76 ? -0.913 -4.498 -0.143 1.00 90.44 76 TYR A N 1
ATOM 579 C CA . TYR A 1 76 ? -2.264 -4.649 0.405 1.00 90.44 76 TYR A CA 1
ATOM 580 C C . TYR A 1 76 ? -2.195 -5.009 1.876 1.00 90.44 76 TYR A C 1
ATOM 582 O O . TYR A 1 76 ? -1.405 -5.872 2.270 1.00 90.44 76 TYR A O 1
ATOM 590 N N . SER A 1 77 ? -3.044 -4.361 2.668 1.00 91.81 77 SER A N 1
ATOM 591 C CA . SER A 1 77 ? -3.188 -4.685 4.077 1.00 91.81 77 SER A CA 1
ATOM 592 C C . SER A 1 77 ? -4.063 -5.923 4.310 1.00 91.81 77 SER A C 1
ATOM 594 O O . SER A 1 77 ? -4.874 -6.315 3.467 1.00 91.81 77 SER A O 1
ATOM 596 N N . ASN A 1 78 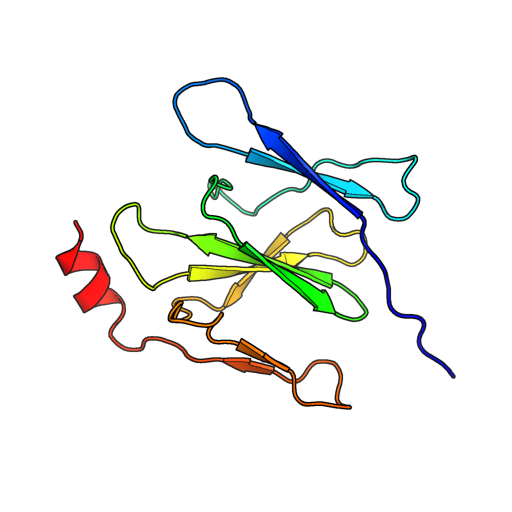? -3.974 -6.473 5.515 1.00 91.38 78 ASN A N 1
ATOM 597 C CA . ASN A 1 78 ? -5.016 -7.283 6.145 1.00 91.38 78 ASN A CA 1
ATOM 598 C C . ASN A 1 78 ? -6.285 -6.449 6.479 1.00 91.38 78 ASN A C 1
ATOM 600 O O . ASN A 1 78 ? -6.358 -5.245 6.218 1.00 91.38 78 ASN A O 1
ATOM 604 N N . SER A 1 79 ? -7.293 -7.088 7.087 1.00 89.75 79 SER A N 1
ATOM 605 C CA . SER A 1 79 ? -8.636 -6.525 7.341 1.00 89.75 79 SER A CA 1
ATOM 606 C C . SER A 1 79 ? -8.731 -5.413 8.391 1.00 89.75 79 SER A C 1
ATOM 608 O O . SER A 1 79 ? -9.773 -4.750 8.508 1.00 89.75 79 SER A O 1
ATOM 610 N N . ASP A 1 80 ? -7.683 -5.229 9.190 1.00 89.69 80 ASP A N 1
ATOM 611 C CA . ASP A 1 80 ? -7.568 -4.130 10.152 1.00 89.69 80 ASP A CA 1
ATOM 612 C C . ASP A 1 80 ? -6.657 -2.994 9.659 1.00 89.69 80 ASP A C 1
ATOM 614 O O . ASP A 1 80 ? -6.651 -1.926 10.262 1.00 89.69 80 ASP A O 1
ATOM 618 N N . GLY A 1 81 ? -5.984 -3.173 8.516 1.00 90.06 81 GLY A N 1
ATOM 619 C CA . GLY A 1 81 ? -5.147 -2.142 7.911 1.00 90.06 81 GLY A CA 1
ATOM 620 C C . GLY A 1 81 ? -3.726 -2.070 8.469 1.00 90.06 81 GLY A C 1
ATOM 621 O O . GLY A 1 81 ? -2.980 -1.183 8.067 1.00 90.06 81 GLY A O 1
ATOM 622 N N . THR A 1 82 ? -3.340 -2.972 9.374 1.00 92.75 82 THR A N 1
ATOM 623 C CA . THR A 1 82 ? -2.084 -2.858 10.133 1.00 92.75 82 THR A CA 1
ATOM 624 C C . THR A 1 82 ? -0.935 -3.678 9.568 1.00 92.75 82 THR A C 1
ATOM 626 O O . THR A 1 82 ? 0.212 -3.349 9.831 1.00 92.75 82 THR A O 1
ATOM 629 N N . LYS A 1 83 ? -1.195 -4.722 8.777 1.00 93.75 83 LYS A N 1
ATOM 630 C CA . LYS A 1 83 ? -0.134 -5.582 8.228 1.00 93.75 83 LYS A CA 1
ATOM 631 C C . LYS A 1 83 ? -0.213 -5.650 6.726 1.00 93.75 83 LYS A C 1
ATOM 633 O O . LYS A 1 83 ? -1.247 -6.047 6.190 1.00 93.75 83 LYS A O 1
ATOM 638 N N . PHE A 1 84 ? 0.881 -5.310 6.060 1.00 92.94 84 PHE A N 1
ATOM 639 C CA . PHE A 1 84 ? 0.948 -5.252 4.610 1.00 92.94 84 PHE A CA 1
ATOM 640 C C . PHE A 1 84 ? 1.708 -6.428 4.007 1.00 92.94 84 PHE A C 1
ATOM 642 O O . PHE A 1 84 ? 2.640 -6.982 4.583 1.00 92.94 84 PHE A O 1
ATOM 649 N N . THR A 1 85 ? 1.318 -6.778 2.788 1.00 92.06 85 THR A N 1
ATOM 650 C CA . THR A 1 85 ? 2.003 -7.764 1.950 1.00 92.06 85 THR A CA 1
ATOM 651 C C . THR A 1 85 ? 2.284 -7.163 0.579 1.00 92.06 85 THR A C 1
ATOM 653 O O . THR A 1 85 ? 1.460 -6.412 0.047 1.00 92.06 85 THR A O 1
ATOM 656 N N . LYS A 1 86 ? 3.438 -7.493 -0.011 1.00 90.50 86 LYS A N 1
ATOM 657 C CA . LYS A 1 86 ? 3.741 -7.148 -1.408 1.00 90.50 86 LYS A CA 1
ATOM 658 C C . LYS A 1 86 ? 2.820 -7.933 -2.326 1.00 90.50 86 LYS A C 1
ATOM 660 O O . LYS A 1 86 ? 2.758 -9.154 -2.214 1.00 90.50 86 LYS A O 1
ATOM 665 N N . ASN A 1 87 ? 2.121 -7.239 -3.217 1.00 87.06 87 ASN A N 1
ATOM 666 C CA . ASN A 1 87 ? 1.172 -7.871 -4.131 1.00 87.06 87 ASN A CA 1
ATOM 667 C C . ASN A 1 87 ? 1.586 -7.702 -5.590 1.00 87.06 87 ASN A C 1
ATOM 669 O O . ASN A 1 87 ? 1.720 -8.701 -6.290 1.00 87.06 87 ASN A O 1
ATOM 673 N N . LEU A 1 88 ? 1.817 -6.466 -6.041 1.00 87.25 88 LEU A N 1
ATOM 674 C CA . LEU A 1 88 ? 2.197 -6.190 -7.426 1.00 87.25 88 LEU A CA 1
ATOM 675 C C . LEU A 1 88 ? 3.535 -5.467 -7.490 1.00 87.25 88 LEU A C 1
ATOM 677 O O . LEU A 1 88 ? 3.812 -4.549 -6.714 1.00 87.25 88 LEU A O 1
ATOM 681 N N . TYR A 1 89 ? 4.349 -5.898 -8.443 1.00 86.12 89 TYR A N 1
ATOM 682 C CA . TYR A 1 89 ? 5.676 -5.366 -8.700 1.00 86.12 89 TYR A CA 1
ATOM 683 C C . TYR A 1 89 ? 5.678 -4.621 -10.029 1.00 86.12 89 TYR A C 1
ATOM 685 O O . TYR A 1 89 ? 4.922 -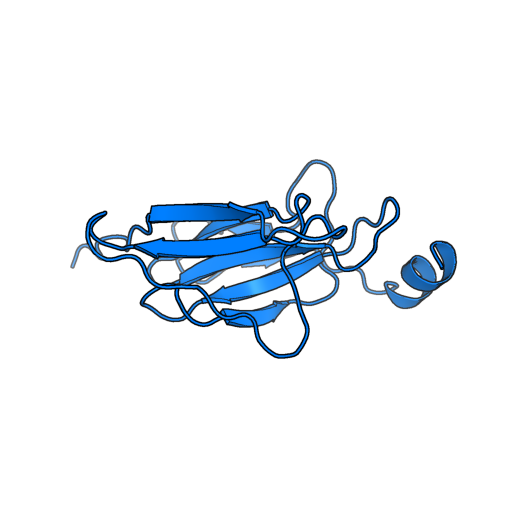4.956 -10.936 1.00 86.12 89 TYR A O 1
ATOM 693 N N . HIS A 1 90 ? 6.572 -3.643 -10.136 1.00 87.12 90 HIS A N 1
ATOM 694 C CA . HIS A 1 90 ? 6.866 -2.933 -11.379 1.00 87.12 90 HIS A CA 1
ATOM 695 C C . HIS A 1 90 ? 5.661 -2.226 -12.010 1.00 87.12 90 HIS A C 1
ATOM 697 O O . HIS A 1 90 ? 5.547 -2.145 -13.231 1.00 87.12 90 HIS A O 1
ATOM 703 N N . VAL A 1 91 ? 4.761 -1.713 -11.172 1.00 85.69 91 VAL A N 1
ATOM 704 C CA . VAL A 1 91 ? 3.581 -0.982 -11.635 1.00 85.69 91 VAL A CA 1
ATOM 705 C C . VAL A 1 91 ? 4.017 0.385 -12.145 1.00 85.69 91 VAL A C 1
ATOM 707 O O . VAL A 1 91 ? 4.822 1.065 -11.499 1.00 85.69 91 VAL A O 1
ATOM 710 N N . LEU A 1 92 ? 3.490 0.775 -13.303 1.00 81.56 92 LEU A N 1
ATOM 711 C CA . LEU A 1 92 ? 3.786 2.054 -13.927 1.00 81.56 92 LEU A CA 1
ATOM 712 C C . LEU A 1 92 ? 3.033 3.197 -13.219 1.00 81.56 92 LEU A C 1
ATOM 714 O O . LEU A 1 92 ? 1.813 3.191 -13.100 1.00 81.56 92 LEU A O 1
ATOM 718 N N . ARG A 1 93 ? 3.760 4.227 -12.795 1.00 73.06 93 ARG A N 1
ATOM 719 C CA . ARG A 1 93 ? 3.260 5.482 -12.226 1.00 73.06 93 ARG A CA 1
ATOM 720 C C . ARG A 1 93 ? 3.472 6.593 -13.254 1.00 73.06 93 ARG A C 1
ATOM 722 O O . ARG A 1 93 ? 4.578 7.116 -13.374 1.00 73.06 93 ARG A O 1
ATOM 729 N N . THR A 1 94 ? 2.426 6.930 -14.009 1.00 68.56 94 THR A N 1
ATOM 730 C CA . THR A 1 94 ? 2.421 8.063 -14.962 1.00 68.56 94 THR A CA 1
ATOM 731 C C . THR A 1 94 ? 1.565 9.217 -14.414 1.00 68.56 94 THR A C 1
ATOM 733 O O . THR A 1 94 ? 1.464 9.383 -13.202 1.00 68.56 94 THR A O 1
ATOM 736 N N . TYR A 1 95 ? 0.903 10.000 -15.274 1.00 61.84 95 TYR A N 1
ATOM 737 C CA . TYR A 1 95 ? -0.166 10.946 -14.922 1.00 61.84 95 TYR A CA 1
ATOM 738 C C . TYR A 1 95 ? -1.343 10.310 -14.140 1.00 61.84 95 TYR A C 1
ATOM 740 O O . TYR A 1 95 ? -2.231 11.029 -13.686 1.00 61.84 95 TYR A O 1
ATOM 748 N N . GLY A 1 96 ? -1.342 8.984 -13.956 1.00 65.75 96 GLY A N 1
ATOM 749 C CA . GLY A 1 96 ? -2.211 8.236 -13.050 1.00 65.75 96 GLY A CA 1
ATOM 750 C C . GLY A 1 96 ? -1.453 7.186 -12.224 1.00 65.75 96 GLY A C 1
ATOM 751 O O . GLY A 1 96 ? -0.227 7.177 -12.124 1.00 65.75 96 GLY A O 1
ATOM 752 N N . THR A 1 97 ? -2.196 6.270 -11.612 1.00 66.44 97 THR A N 1
ATOM 753 C CA . THR A 1 97 ? -1.674 5.273 -10.658 1.00 66.44 97 THR A CA 1
ATOM 754 C C . THR A 1 97 ? -1.266 3.950 -11.312 1.00 66.44 97 THR A C 1
ATOM 756 O O . THR A 1 97 ? -0.766 3.072 -10.609 1.00 66.44 97 THR A O 1
ATOM 759 N N . GLY A 1 98 ? -1.519 3.805 -12.621 1.00 74.75 98 GLY A N 1
ATOM 760 C CA . GLY A 1 98 ? -1.352 2.560 -13.380 1.00 74.75 98 GLY A CA 1
ATOM 761 C C . GLY A 1 98 ? -2.341 1.466 -12.985 1.00 74.75 98 GLY A C 1
ATOM 762 O O . GLY A 1 98 ? -2.114 0.307 -13.306 1.00 74.75 98 GLY A O 1
ATOM 763 N N . ILE A 1 99 ? -3.391 1.798 -12.223 1.00 79.00 99 ILE A N 1
ATOM 764 C CA . ILE A 1 99 ? -4.353 0.836 -11.682 1.00 79.00 99 ILE A CA 1
ATOM 765 C C . ILE A 1 99 ? -5.765 1.387 -11.823 1.00 79.00 99 ILE A C 1
ATOM 767 O O . ILE A 1 99 ? -6.067 2.475 -11.331 1.00 79.00 99 ILE A O 1
ATOM 771 N N . GLU A 1 100 ? -6.654 0.574 -12.383 1.00 82.25 100 GLU A N 1
ATOM 772 C CA . GLU A 1 100 ? -8.063 0.905 -12.555 1.00 82.25 100 GLU A CA 1
ATOM 773 C C . GLU A 1 100 ? -8.962 -0.165 -11.933 1.00 82.25 100 GLU A C 1
ATOM 775 O O . GLU A 1 100 ? -8.777 -1.367 -12.132 1.00 82.25 100 GLU A O 1
ATOM 780 N N . LYS A 1 101 ? -9.968 0.272 -11.166 1.00 80.75 101 LYS A N 1
ATOM 781 C CA . LYS A 1 101 ? -11.008 -0.620 -10.642 1.00 80.75 101 LYS A CA 1
ATOM 782 C C . LYS A 1 101 ? -12.086 -0.820 -11.697 1.00 80.75 101 LYS A C 1
ATOM 784 O O . LYS A 1 101 ? -12.648 0.150 -12.197 1.00 80.75 101 LYS A O 1
ATOM 789 N N . VAL A 1 102 ? -12.462 -2.076 -11.934 1.00 84.25 102 VAL A N 1
ATOM 790 C CA . VAL A 1 102 ? -13.663 -2.380 -12.715 1.00 84.25 102 VAL A CA 1
ATOM 791 C C . VAL A 1 102 ? -14.894 -1.969 -11.910 1.00 84.25 102 VAL A C 1
ATOM 793 O O . VAL A 1 102 ? -15.135 -2.457 -10.801 1.00 84.25 102 VAL A O 1
ATOM 796 N N . ALA A 1 103 ? -15.676 -1.038 -12.454 1.00 82.12 103 ALA A N 1
ATOM 797 C CA . ALA A 1 103 ? -16.885 -0.563 -11.796 1.00 82.12 103 ALA A CA 1
ATOM 798 C C . ALA A 1 103 ? -17.848 -1.728 -11.511 1.00 82.12 103 ALA A C 1
ATOM 800 O O . ALA A 1 103 ? -18.025 -2.625 -12.333 1.00 82.12 103 ALA A O 1
ATOM 801 N N . ASN A 1 104 ? -18.486 -1.696 -10.340 1.00 79.75 104 ASN A N 1
ATOM 802 C CA . ASN A 1 104 ? -19.481 -2.679 -9.887 1.00 79.75 104 ASN A CA 1
ATOM 803 C C . ASN A 1 104 ? -18.975 -4.117 -9.663 1.00 79.75 104 ASN A C 1
ATOM 805 O O . ASN A 1 104 ? -19.781 -4.976 -9.307 1.00 79.75 104 ASN A O 1
ATOM 809 N N . ILE A 1 105 ? -17.669 -4.386 -9.797 1.00 82.56 105 ILE A N 1
ATOM 810 C CA . ILE A 1 105 ? -17.075 -5.681 -9.442 1.00 82.56 105 ILE A CA 1
ATOM 811 C C . ILE A 1 105 ? -15.953 -5.471 -8.427 1.00 82.56 105 ILE A C 1
ATOM 813 O O . ILE A 1 105 ? -14.892 -4.921 -8.720 1.00 82.56 105 ILE A O 1
ATOM 817 N N . ASP A 1 106 ? -16.182 -5.922 -7.198 1.00 77.62 106 ASP A N 1
ATOM 818 C CA . ASP A 1 106 ? -15.151 -5.896 -6.168 1.00 77.62 106 ASP A CA 1
ATOM 819 C C . ASP A 1 106 ? -14.114 -6.993 -6.412 1.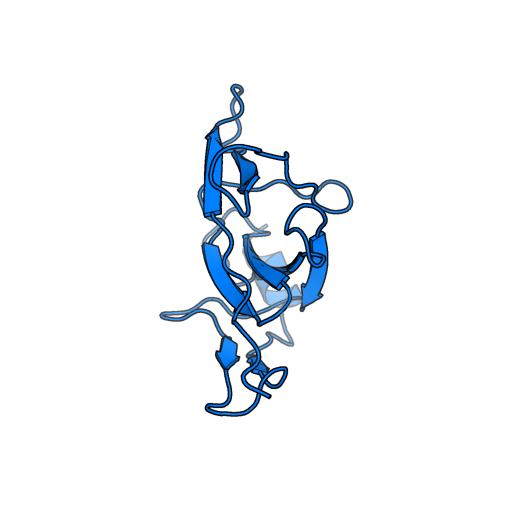00 77.62 106 ASP A C 1
ATOM 821 O O . ASP A 1 106 ? -14.449 -8.151 -6.646 1.00 77.62 106 ASP A O 1
ATOM 825 N N . GLY A 1 107 ? -12.838 -6.625 -6.302 1.00 78.31 107 GLY A N 1
ATOM 826 C CA . GLY A 1 107 ? -11.720 -7.564 -6.402 1.00 78.31 107 GLY A CA 1
ATOM 827 C C . GLY A 1 107 ? -11.116 -7.713 -7.798 1.00 78.31 107 GLY A C 1
ATOM 828 O O . GLY A 1 107 ? -10.074 -8.350 -7.903 1.00 78.31 107 GLY A O 1
ATOM 829 N N . ILE A 1 108 ? -11.691 -7.090 -8.834 1.00 84.88 108 ILE A N 1
ATOM 830 C CA . ILE A 1 108 ? -11.095 -7.046 -10.179 1.00 84.88 108 ILE A CA 1
ATOM 831 C C . ILE A 1 108 ? -10.487 -5.663 -10.438 1.00 84.88 108 ILE A C 1
ATOM 833 O O . ILE A 1 108 ? -11.130 -4.630 -10.231 1.00 84.88 108 ILE A O 1
ATOM 837 N N . LEU A 1 109 ? -9.230 -5.662 -10.878 1.00 83.81 109 LEU A N 1
ATOM 838 C CA . LEU A 1 109 ? -8.430 -4.480 -11.183 1.00 83.81 109 LEU A CA 1
ATOM 839 C C . LEU A 1 109 ? -7.702 -4.714 -12.513 1.00 83.81 109 LEU A C 1
ATOM 841 O O . LEU A 1 109 ? -7.228 -5.826 -12.750 1.00 83.81 109 LEU A O 1
ATOM 845 N N . PHE A 1 110 ? -7.578 -3.677 -13.335 1.00 87.19 110 PHE A N 1
ATOM 846 C CA . PHE A 1 110 ? -6.597 -3.627 -14.419 1.00 87.19 110 PHE A CA 1
ATOM 847 C C . PHE A 1 110 ? -5.356 -2.898 -13.927 1.00 87.19 110 PHE A C 1
ATOM 849 O O . PHE A 1 110 ? -5.476 -1.929 -13.175 1.00 87.19 110 PHE A O 1
ATOM 856 N N . VAL A 1 111 ? -4.178 -3.399 -14.297 1.00 86.81 111 VAL A N 1
ATOM 857 C CA . VAL A 1 111 ? -2.900 -2.871 -13.816 1.00 86.81 111 VAL A CA 1
ATOM 858 C C . VAL A 1 111 ? -1.888 -2.842 -14.948 1.00 86.81 111 VAL A C 1
ATOM 860 O O . VAL A 1 111 ? -1.641 -3.869 -15.581 1.00 86.81 11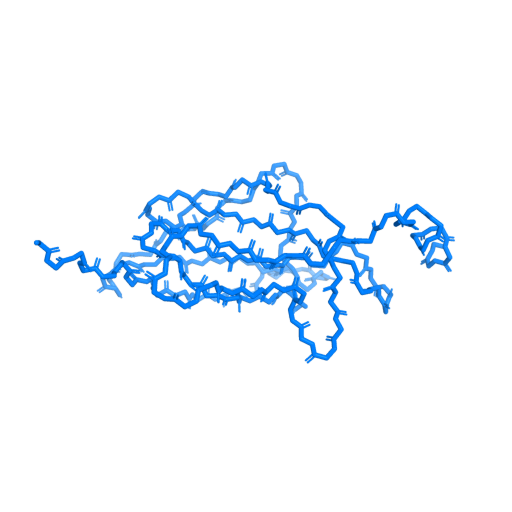1 VAL A O 1
ATOM 863 N N . ASP A 1 112 ? -1.270 -1.683 -15.141 1.00 87.19 112 ASP A N 1
ATOM 864 C CA . ASP A 1 112 ? -0.181 -1.484 -16.085 1.00 87.19 112 ASP A CA 1
ATOM 865 C C . ASP A 1 112 ? 1.147 -1.840 -15.415 1.00 87.19 112 ASP A C 1
ATOM 867 O O . ASP A 1 112 ? 1.589 -1.195 -14.456 1.00 87.19 112 ASP A O 1
ATOM 871 N N . VAL A 1 113 ? 1.792 -2.884 -15.931 1.00 88.50 113 VAL A N 1
ATOM 872 C CA . VAL A 1 113 ? 3.094 -3.366 -15.459 1.00 88.50 113 VAL A CA 1
ATOM 873 C C . VAL A 1 113 ? 4.171 -3.102 -16.502 1.00 88.50 113 VAL A C 1
ATOM 875 O O . VAL A 1 113 ? 3.951 -3.252 -17.703 1.00 88.50 113 VAL A O 1
ATOM 878 N N . ILE A 1 114 ? 5.354 -2.711 -16.037 1.00 86.31 114 ILE A N 1
ATOM 879 C CA . ILE A 1 114 ? 6.519 -2.511 -16.892 1.00 86.31 114 ILE A CA 1
ATOM 880 C C . ILE A 1 114 ? 7.269 -3.832 -17.024 1.00 86.31 114 ILE A C 1
ATOM 882 O O . ILE A 1 114 ? 7.902 -4.297 -16.076 1.00 86.31 114 ILE A O 1
ATOM 886 N N . ASP A 1 115 ? 7.246 -4.401 -18.222 1.00 89.12 115 ASP A N 1
ATOM 887 C CA . ASP A 1 115 ? 7.942 -5.657 -18.505 1.00 89.12 115 ASP A CA 1
ATOM 888 C C . ASP A 1 115 ? 9.473 -5.470 -18.554 1.00 89.12 115 ASP A C 1
ATOM 890 O O . ASP A 1 115 ? 10.23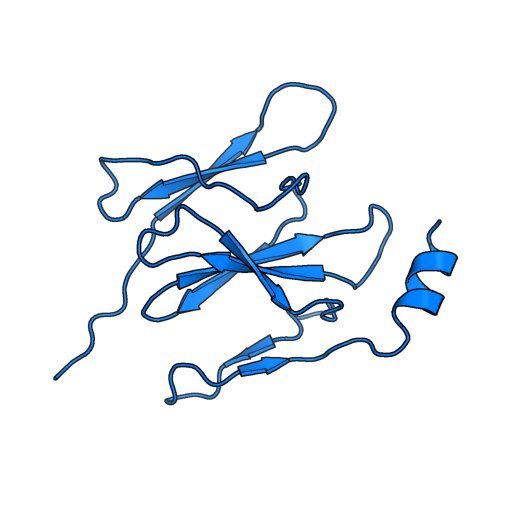2 -6.240 -17.966 1.00 89.12 115 ASP A O 1
ATOM 894 N N . ASN A 1 116 ? 9.947 -4.360 -19.134 1.00 87.31 116 ASN A N 1
ATOM 895 C CA . ASN A 1 116 ? 11.371 -4.007 -19.230 1.00 87.31 116 ASN A CA 1
ATOM 896 C C . ASN A 1 116 ? 11.915 -3.253 -17.996 1.00 87.31 116 ASN A C 1
ATOM 898 O O . ASN A 1 116 ? 12.817 -2.421 -18.102 1.00 87.31 116 ASN A O 1
ATOM 902 N N . TRP A 1 117 ? 11.384 -3.526 -16.799 1.00 84.62 117 TRP A N 1
ATOM 903 C CA . TRP A 1 117 ? 11.723 -2.790 -15.571 1.00 84.62 117 TRP A CA 1
ATOM 904 C C . TRP A 1 117 ? 13.220 -2.803 -15.220 1.00 84.62 117 TRP A C 1
ATOM 906 O O . TRP A 1 117 ? 13.712 -1.853 -14.606 1.00 84.62 117 TRP A O 1
ATOM 916 N N . LYS A 1 118 ? 13.945 -3.864 -15.599 1.00 85.81 118 LYS A N 1
ATOM 917 C CA . LYS A 1 118 ? 15.394 -3.992 -15.368 1.00 85.81 118 LYS A CA 1
ATOM 918 C C . LYS A 1 118 ? 16.179 -2.940 -16.140 1.00 85.81 118 LYS A C 1
ATOM 920 O O . LYS A 1 118 ? 17.035 -2.280 -15.563 1.00 85.81 118 LYS A O 1
ATOM 925 N N . ASP A 1 119 ? 15.834 -2.748 -17.409 1.00 85.38 119 ASP A N 1
ATOM 926 C CA . ASP A 1 119 ? 16.508 -1.790 -18.285 1.00 85.38 119 ASP A CA 1
ATOM 927 C C . ASP A 1 119 ? 16.306 -0.357 -17.780 1.00 85.38 119 ASP A C 1
ATOM 929 O O . ASP A 1 119 ? 17.231 0.450 -17.800 1.00 85.38 119 ASP A O 1
ATOM 933 N N . ILE A 1 120 ? 15.110 -0.060 -17.255 1.00 77.94 120 ILE A N 1
ATOM 934 C CA . ILE A 1 120 ? 14.788 1.245 -16.666 1.00 77.94 120 ILE A CA 1
ATOM 935 C C . ILE A 1 120 ? 15.546 1.458 -15.356 1.00 77.94 120 ILE A C 1
ATOM 937 O O . ILE A 1 120 ? 16.078 2.538 -15.131 1.00 77.94 120 ILE A O 1
ATOM 941 N N . THR A 1 121 ? 15.599 0.448 -14.486 1.00 72.75 121 THR A N 1
ATOM 942 C CA . THR A 1 121 ? 16.248 0.578 -13.171 1.00 72.75 121 THR A CA 1
ATOM 943 C C . THR A 1 121 ? 17.745 0.846 -13.330 1.00 72.75 121 THR A C 1
ATOM 945 O O . THR A 1 121 ? 18.249 1.782 -12.723 1.00 72.75 121 THR A O 1
ATOM 948 N N . ASN A 1 122 ? 18.411 0.126 -14.238 1.00 72.44 122 ASN A N 1
ATOM 949 C CA . ASN A 1 122 ? 19.830 0.324 -14.550 1.00 72.44 122 ASN A CA 1
ATOM 950 C C . ASN A 1 122 ? 20.148 1.711 -15.139 1.00 72.44 122 ASN A C 1
ATOM 952 O O . ASN A 1 122 ? 21.292 2.140 -15.089 1.00 72.44 122 ASN A O 1
ATOM 956 N N . TYR A 1 123 ? 19.170 2.399 -15.740 1.00 64.31 123 TYR A N 1
ATOM 957 C CA . TYR A 1 123 ? 19.370 3.740 -16.302 1.00 64.31 123 TYR A CA 1
ATOM 958 C C . TYR A 1 123 ? 19.408 4.840 -15.225 1.00 64.31 123 TYR A C 1
ATOM 960 O O . TYR A 1 123 ? 19.906 5.935 -15.480 1.00 64.31 123 TYR A O 1
ATOM 968 N N . PHE A 1 124 ? 18.847 4.573 -14.040 1.00 57.94 124 PHE A N 1
ATOM 969 C CA . PHE A 1 124 ? 18.720 5.535 -12.937 1.00 57.94 124 PHE A CA 1
ATOM 970 C C . PHE A 1 124 ? 19.613 5.210 -11.725 1.00 57.94 124 PHE A C 1
ATOM 972 O O . PHE A 1 124 ? 19.488 5.880 -10.695 1.00 57.94 124 PHE A O 1
ATOM 979 N N . GLU A 1 125 ? 20.477 4.199 -11.839 1.00 54.72 125 GLU A N 1
ATOM 980 C CA . GLU A 1 125 ? 21.588 3.909 -10.916 1.00 54.72 125 GLU A CA 1
ATOM 981 C C . GLU A 1 125 ? 22.887 4.557 -11.415 1.00 54.72 125 GLU A C 1
ATOM 983 O O . GLU A 1 125 ? 23.631 5.086 -10.557 1.00 54.72 125 GLU A O 1
#

Foldseek 3Di:
DPLDAQDKDKDWDQDDDPFQFIWIWIDRPVPDTATADEPDPDTAHPVKDFPDDASAWTKIWGDPDPPPAQWTWMWIDGRRHRYIDTDDGQFGRDPHRQKDDDPPDGPDIGGHHDPVNVVRVVVRD

Sequence (125 aa):
MSKTAVSFLVTARAVASSSLSLSIYVSKDAINWNLAELPGEDELSSDSTFLGCSTYSLRINILRSKYFSPIVTQYYSNSDGTKFTKNLYHVLRTYGTGIEKVANIDGILFVDVIDNWKDITNYFE

InterPro domains:
  IPR031778 Sortilin, N-terminal [PF15902] (7-120)

pLDDT: mean 79.17, std 12.39, range [41.53, 95.19]

Organism: NCBI:txid857566

Radius of gyration: 15.42 Å; chains: 1; bounding box: 48×20×38 Å